Protein AF-A0A252DMB2-F1 (afdb_monomer_lite)

Radius of gyration: 15.47 Å; chains: 1; bounding box: 47×28×24 Å

pLDDT: mean 85.12, std 12.05, range [45.06, 96.44]

Sequence (82 aa):
MLEEVRTVEDVHKLAGDEDVQEWENAIAYYLGNIQDEISLPQLQRALKMPLVEVWLGLLLGGFTLEQRGDFYDSHKIWVNKK

Secondary structure (DSSP, 8-state):
------SHHHHHHHH----HHHHHHHHHHHHHH-SS-EEHHHHHHHHT--HHHHHHHHHHTT--EEE-SSTT-GGGEEE---

Structure (mmCIF, N/CA/C/O backbone):
data_AF-A0A252DMB2-F1
#
_entry.id   AF-A0A252DMB2-F1
#
loop_
_atom_site.group_PDB
_atom_site.id
_atom_site.type_symbol
_atom_site.label_atom_id
_atom_site.label_alt_id
_atom_site.label_comp_id
_atom_site.label_asym_id
_atom_site.label_entity_id
_atom_site.label_seq_id
_atom_site.pdbx_PDB_ins_code
_atom_site.Cartn_x
_atom_site.Cartn_y
_atom_site.Cartn_z
_atom_site.occupancy
_atom_site.B_iso_or_equiv
_atom_site.auth_seq_id
_atom_site.auth_comp_id
_atom_site.auth_asym_id
_atom_site.auth_atom_id
_atom_site.pdbx_PDB_model_num
ATOM 1 N N . MET A 1 1 ? 28.479 -9.736 -13.908 1.00 45.06 1 MET A N 1
ATOM 2 C CA . MET A 1 1 ? 29.389 -10.080 -12.797 1.00 45.06 1 MET A CA 1
ATOM 3 C C . MET A 1 1 ? 28.840 -9.389 -11.573 1.00 45.06 1 MET A C 1
ATOM 5 O O . MET A 1 1 ? 28.582 -8.200 -11.677 1.00 45.06 1 MET A O 1
ATOM 9 N N . LEU A 1 2 ? 28.573 -10.121 -10.492 1.00 56.47 2 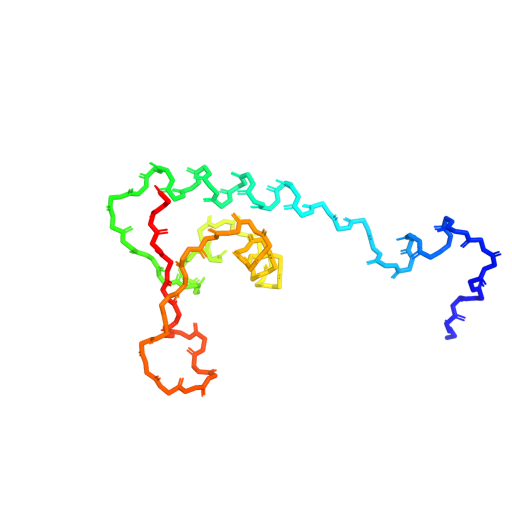LEU A N 1
ATOM 10 C CA . LEU A 1 2 ? 28.259 -9.494 -9.207 1.00 56.47 2 LEU A CA 1
ATOM 11 C C . LEU A 1 2 ? 29.542 -8.805 -8.728 1.00 56.47 2 LEU A C 1
ATOM 13 O O . LEU A 1 2 ? 30.608 -9.417 -8.808 1.00 56.47 2 LEU A O 1
ATOM 17 N N . GLU A 1 3 ? 29.460 -7.535 -8.337 1.00 63.31 3 GLU A N 1
ATOM 18 C CA . GLU A 1 3 ? 30.600 -6.831 -7.747 1.00 63.31 3 GLU A CA 1
ATOM 19 C C . GLU A 1 3 ? 31.054 -7.590 -6.491 1.00 63.31 3 GLU A C 1
ATOM 21 O O . GLU A 1 3 ? 30.231 -8.054 -5.700 1.00 63.31 3 GLU A O 1
ATOM 26 N N . GLU A 1 4 ? 32.364 -7.794 -6.336 1.00 71.69 4 GLU A N 1
ATOM 27 C CA . GLU A 1 4 ? 32.903 -8.419 -5.128 1.00 71.69 4 GLU A CA 1
ATOM 28 C C . GLU A 1 4 ? 32.651 -7.496 -3.934 1.00 71.69 4 GLU A C 1
ATOM 30 O O . GLU A 1 4 ? 33.261 -6.436 -3.817 1.00 71.69 4 GLU A O 1
ATOM 35 N N . VAL A 1 5 ? 31.767 -7.925 -3.036 1.00 71.56 5 VAL A N 1
ATOM 36 C CA . VAL A 1 5 ? 31.474 -7.240 -1.777 1.00 71.56 5 VAL A CA 1
ATOM 37 C C . VAL A 1 5 ? 32.659 -7.423 -0.834 1.00 71.56 5 VAL A C 1
ATOM 39 O O . VAL A 1 5 ? 32.920 -8.533 -0.367 1.00 71.56 5 VAL A O 1
ATOM 42 N N . ARG A 1 6 ? 33.401 -6.346 -0.567 1.00 80.25 6 ARG A N 1
ATOM 43 C CA . ARG A 1 6 ? 34.618 -6.385 0.264 1.00 80.25 6 ARG A CA 1
ATOM 44 C C . ARG A 1 6 ? 34.468 -5.599 1.562 1.00 80.25 6 ARG A C 1
ATOM 46 O O . ARG A 1 6 ? 35.209 -5.847 2.510 1.00 80.25 6 ARG A O 1
ATOM 53 N N . THR A 1 7 ? 33.513 -4.676 1.616 1.00 79.44 7 THR A N 1
ATOM 54 C CA . THR A 1 7 ? 33.284 -3.779 2.751 1.00 79.44 7 THR A CA 1
ATOM 55 C C . THR A 1 7 ? 31.804 -3.711 3.127 1.00 79.44 7 THR A C 1
ATOM 57 O O . THR A 1 7 ? 30.927 -4.069 2.344 1.00 79.44 7 THR A O 1
ATOM 60 N N . VAL A 1 8 ? 31.514 -3.223 4.337 1.00 72.75 8 VAL A N 1
ATOM 61 C CA . VAL A 1 8 ? 30.135 -2.953 4.786 1.00 72.75 8 VAL A CA 1
ATOM 62 C C . VAL A 1 8 ? 29.462 -1.894 3.899 1.00 72.75 8 VAL A C 1
ATOM 64 O O . VAL A 1 8 ? 28.263 -1.959 3.655 1.00 72.75 8 VAL A O 1
ATOM 67 N N . GLU A 1 9 ? 30.231 -0.954 3.352 1.00 71.19 9 GLU A N 1
ATOM 68 C CA . GLU A 1 9 ? 29.731 0.060 2.416 1.00 71.19 9 GLU A CA 1
ATOM 69 C C . GLU A 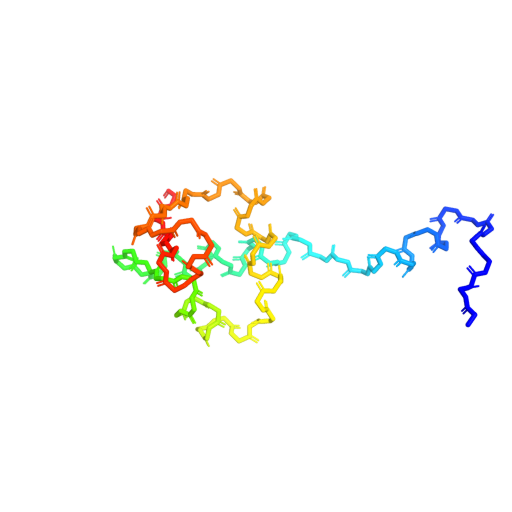1 9 ? 29.345 -0.546 1.058 1.00 71.19 9 GLU A C 1
ATOM 71 O O . GLU A 1 9 ? 28.360 -0.118 0.461 1.00 71.19 9 GLU A O 1
ATOM 76 N N . ASP A 1 10 ? 30.050 -1.582 0.592 1.00 72.62 10 ASP A N 1
ATOM 77 C CA . ASP A 1 10 ? 29.664 -2.334 -0.612 1.00 72.62 10 ASP A CA 1
ATOM 78 C C . ASP A 1 10 ? 28.379 -3.134 -0.380 1.00 72.62 10 ASP A C 1
ATOM 80 O O . ASP A 1 10 ? 27.545 -3.230 -1.277 1.00 72.62 10 ASP A O 1
ATOM 84 N N . VAL A 1 11 ? 28.188 -3.671 0.835 1.00 67.06 11 VAL A N 1
ATOM 85 C CA . VAL A 1 11 ? 26.925 -4.317 1.231 1.00 67.06 11 VAL A CA 1
ATOM 86 C C . VAL A 1 11 ? 25.777 -3.312 1.158 1.00 67.06 11 VAL A C 1
ATOM 88 O O . VAL A 1 11 ? 24.743 -3.630 0.578 1.00 67.06 11 VAL A O 1
ATOM 91 N N . HIS A 1 12 ? 25.960 -2.102 1.695 1.00 63.28 12 HIS A N 1
ATOM 92 C CA . HIS A 1 12 ? 24.942 -1.050 1.635 1.00 63.28 12 HIS A CA 1
ATOM 93 C C . HIS A 1 12 ? 24.629 -0.617 0.198 1.00 63.28 12 HIS A C 1
ATOM 95 O O . HIS A 1 12 ? 23.464 -0.552 -0.177 1.00 63.28 12 HIS A O 1
ATOM 101 N N . LYS A 1 13 ? 25.647 -0.405 -0.643 1.00 65.25 13 LYS A N 1
ATOM 102 C CA . LYS A 1 13 ? 25.445 -0.049 -2.058 1.00 65.25 13 LYS A CA 1
ATOM 103 C C . LYS A 1 13 ? 24.755 -1.150 -2.857 1.00 65.25 13 LYS A C 1
ATOM 105 O O . LYS A 1 13 ? 23.930 -0.849 -3.714 1.00 65.25 13 LYS A O 1
ATOM 110 N N . LEU A 1 14 ? 25.087 -2.413 -2.585 1.00 66.19 14 LEU A N 1
ATOM 111 C CA . LEU A 1 14 ? 24.466 -3.558 -3.248 1.00 66.19 14 LEU A CA 1
ATOM 112 C C . LEU A 1 14 ? 23.017 -3.771 -2.788 1.00 66.19 14 LEU A C 1
ATOM 114 O O . LEU A 1 14 ? 22.187 -4.195 -3.588 1.00 66.19 14 LEU A O 1
ATOM 118 N N . ALA A 1 15 ? 22.719 -3.475 -1.520 1.00 65.50 15 ALA A N 1
ATOM 119 C CA . ALA A 1 15 ? 21.363 -3.491 -0.978 1.00 65.50 15 ALA A CA 1
ATOM 120 C C . ALA A 1 15 ? 20.481 -2.357 -1.540 1.00 65.50 15 ALA A C 1
ATOM 122 O O . ALA A 1 15 ? 19.262 -2.477 -1.501 1.00 65.50 15 ALA A O 1
ATOM 123 N N . GLY A 1 16 ? 21.089 -1.319 -2.127 1.00 63.44 16 GLY A N 1
ATOM 124 C CA . GLY A 1 16 ? 20.414 -0.123 -2.629 1.00 63.44 16 GLY A CA 1
ATOM 125 C C . GLY A 1 16 ? 20.236 0.940 -1.541 1.00 63.44 16 GLY A C 1
ATOM 126 O O . GLY A 1 16 ? 20.131 0.620 -0.358 1.00 63.44 16 GLY A O 1
ATOM 127 N N . ASP A 1 17 ? 20.193 2.216 -1.943 1.00 65.81 17 ASP A N 1
ATOM 128 C CA . ASP A 1 17 ? 19.780 3.335 -1.076 1.00 65.81 17 ASP A CA 1
ATOM 129 C C . ASP A 1 17 ? 18.252 3.289 -0.883 1.00 65.81 17 ASP A C 1
ATOM 131 O O . ASP A 1 17 ? 17.505 4.129 -1.383 1.00 65.81 17 ASP A O 1
ATOM 135 N N . GLU A 1 18 ? 17.761 2.241 -0.223 1.00 70.69 18 GLU A N 1
ATOM 136 C CA . GLU A 1 18 ? 16.350 2.124 0.136 1.00 70.69 18 GLU A CA 1
ATOM 137 C C . GLU A 1 18 ? 16.029 3.116 1.265 1.00 70.69 18 GLU A C 1
ATOM 139 O O . GLU A 1 18 ? 16.274 2.843 2.442 1.00 70.69 18 GLU A O 1
ATOM 144 N N . ASP A 1 19 ? 15.461 4.275 0.921 1.00 85.12 19 ASP A N 1
ATOM 145 C CA . ASP A 1 19 ? 14.906 5.205 1.910 1.00 85.12 19 ASP A CA 1
ATOM 146 C C . ASP A 1 19 ? 13.457 4.825 2.246 1.00 85.12 19 ASP A C 1
ATOM 148 O O . ASP A 1 19 ? 12.478 5.436 1.811 1.00 85.12 19 ASP A O 1
ATOM 152 N N . VAL A 1 20 ? 13.322 3.766 3.048 1.00 86.75 20 VAL A N 1
ATOM 153 C CA . VAL A 1 20 ? 12.020 3.276 3.528 1.00 86.75 20 VAL A CA 1
ATOM 154 C C . VAL A 1 20 ? 11.256 4.369 4.280 1.00 86.75 20 VAL A C 1
ATOM 156 O O . VAL A 1 20 ? 10.029 4.446 4.192 1.00 86.75 20 VAL A O 1
ATOM 159 N N . GLN A 1 21 ? 11.967 5.248 4.990 1.00 91.19 21 GLN A N 1
ATOM 160 C CA . GLN A 1 21 ? 11.351 6.307 5.779 1.00 91.19 21 GLN A CA 1
ATOM 161 C C . GLN A 1 21 ? 10.708 7.375 4.882 1.00 91.19 21 GLN A C 1
ATOM 163 O O . GLN A 1 21 ? 9.627 7.877 5.204 1.00 91.19 21 GLN A O 1
ATOM 168 N N . GLU A 1 22 ? 11.317 7.707 3.742 1.00 93.44 22 GLU A N 1
ATOM 169 C CA . GLU A 1 22 ? 10.703 8.569 2.728 1.00 93.44 22 GLU A CA 1
ATOM 170 C C . GLU A 1 22 ? 9.391 7.966 2.202 1.00 93.44 22 GLU A C 1
ATOM 172 O O . GLU A 1 22 ? 8.368 8.659 2.141 1.00 93.44 22 GLU A O 1
ATOM 177 N N . TRP A 1 23 ? 9.384 6.665 1.899 1.00 94.88 23 TRP A N 1
ATOM 178 C CA . TRP A 1 23 ? 8.195 5.965 1.406 1.00 94.88 23 TRP A CA 1
ATOM 179 C C . TRP A 1 23 ? 7.067 5.960 2.439 1.00 94.88 23 TRP A C 1
ATOM 181 O O . TRP A 1 23 ? 5.926 6.303 2.119 1.00 94.88 23 TRP A O 1
ATOM 191 N N . GLU A 1 24 ? 7.384 5.627 3.692 1.00 94.69 24 GLU A N 1
ATOM 192 C CA . GLU A 1 24 ? 6.433 5.651 4.804 1.00 94.69 24 GLU A CA 1
ATOM 193 C C . GLU A 1 24 ? 5.815 7.039 4.995 1.00 94.69 24 GLU A C 1
ATOM 195 O O . GLU A 1 24 ? 4.594 7.161 5.130 1.00 94.69 24 GLU A O 1
ATOM 200 N N . ASN A 1 25 ? 6.635 8.092 4.952 1.00 95.69 25 ASN A N 1
ATOM 201 C CA . ASN A 1 25 ? 6.173 9.470 5.090 1.00 95.69 25 ASN A CA 1
ATOM 202 C C . ASN A 1 25 ? 5.238 9.878 3.946 1.00 95.69 25 ASN A C 1
ATOM 204 O O . ASN A 1 25 ? 4.198 10.492 4.197 1.00 95.69 25 ASN A O 1
ATOM 208 N N . ALA A 1 26 ? 5.570 9.522 2.702 1.00 96.19 26 ALA A N 1
ATOM 209 C CA . ALA A 1 26 ? 4.737 9.830 1.543 1.00 96.19 26 ALA A CA 1
ATOM 210 C C . ALA A 1 26 ? 3.371 9.126 1.628 1.00 96.19 26 ALA A C 1
ATOM 212 O O . ALA A 1 26 ? 2.327 9.750 1.410 1.00 96.19 26 ALA A O 1
ATOM 213 N N . ILE A 1 27 ? 3.368 7.845 2.015 1.00 96.12 27 ILE A N 1
ATOM 214 C CA . ILE A 1 27 ? 2.150 7.053 2.220 1.00 96.12 27 ILE A CA 1
ATOM 215 C C . ILE A 1 27 ? 1.316 7.641 3.364 1.00 96.12 27 ILE A C 1
ATOM 217 O O . ILE A 1 27 ? 0.126 7.900 3.180 1.00 96.12 27 ILE A O 1
ATOM 221 N N . ALA A 1 28 ? 1.919 7.895 4.529 1.00 95.19 28 ALA A N 1
ATOM 222 C CA . ALA A 1 28 ? 1.227 8.446 5.693 1.00 95.19 28 ALA A CA 1
ATOM 223 C C . ALA A 1 28 ? 0.612 9.817 5.392 1.00 95.19 28 ALA A C 1
ATOM 225 O O . ALA A 1 28 ? -0.545 10.067 5.738 1.00 95.19 28 ALA A O 1
ATOM 226 N N . TYR A 1 29 ? 1.354 10.686 4.699 1.00 95.38 29 TYR A N 1
ATOM 227 C CA . TYR A 1 29 ? 0.854 11.984 4.263 1.00 95.38 29 TYR A CA 1
ATOM 228 C C . TYR A 1 29 ? -0.352 11.833 3.333 1.00 95.38 29 TYR A C 1
ATOM 230 O O . TYR A 1 29 ? -1.379 12.482 3.538 1.00 95.38 29 TYR A O 1
ATOM 238 N N . TYR A 1 30 ? -0.273 10.955 2.331 1.00 95.31 30 TYR A N 1
ATOM 239 C CA . TYR A 1 30 ? -1.379 10.743 1.401 1.00 95.31 30 TYR A CA 1
ATOM 240 C C . TYR A 1 30 ? -2.621 10.170 2.100 1.00 95.31 30 TYR A C 1
ATOM 242 O O . TYR A 1 30 ? -3.713 10.725 1.969 1.00 95.31 30 TYR A O 1
ATOM 250 N N . LEU A 1 31 ? -2.458 9.114 2.904 1.00 93.88 31 LEU A N 1
ATOM 251 C CA . LEU A 1 31 ? -3.556 8.489 3.651 1.00 93.88 31 LEU A CA 1
ATOM 252 C C . LEU A 1 31 ? -4.169 9.442 4.692 1.00 93.88 31 LEU A C 1
ATOM 254 O O . LEU A 1 31 ? -5.371 9.400 4.950 1.00 93.88 31 LEU A O 1
ATOM 258 N N . GLY A 1 32 ? -3.373 10.360 5.250 1.00 92.94 32 GLY A N 1
ATOM 259 C CA . GLY A 1 32 ? -3.839 11.446 6.115 1.00 92.94 32 GLY A CA 1
ATOM 260 C C . GLY A 1 32 ? -4.876 12.360 5.450 1.00 92.94 32 GLY A C 1
ATOM 261 O O . GLY A 1 32 ? -5.773 12.865 6.131 1.00 92.94 32 GLY A O 1
ATOM 262 N N . ASN A 1 33 ? -4.805 12.512 4.126 1.00 91.06 33 ASN A N 1
ATOM 263 C CA . ASN A 1 33 ? -5.613 13.448 3.341 1.00 91.06 33 ASN A CA 1
ATOM 264 C C . ASN A 1 33 ? -6.842 12.824 2.663 1.00 91.06 33 ASN A C 1
ATOM 266 O O . ASN A 1 33 ? -7.658 13.557 2.104 1.00 91.06 33 ASN A O 1
ATOM 270 N N . ILE A 1 34 ? -7.011 11.502 2.720 1.00 89.94 34 ILE A N 1
ATOM 271 C CA . ILE A 1 34 ? -8.214 10.829 2.214 1.00 89.94 34 ILE A CA 1
ATOM 272 C C . ILE A 1 34 ? -9.199 10.537 3.356 1.00 89.94 34 ILE A C 1
ATOM 274 O O . ILE A 1 34 ? -8.815 10.465 4.532 1.00 89.94 34 ILE A O 1
ATOM 278 N N . GLN A 1 35 ? -10.486 10.438 3.012 1.00 81.44 35 GLN A N 1
ATOM 279 C CA . GLN A 1 35 ? -11.554 10.104 3.963 1.00 81.44 35 GLN A CA 1
ATOM 280 C C . GLN A 1 35 ? -11.814 8.599 4.039 1.00 81.44 35 GLN A C 1
ATOM 282 O O . GLN A 1 35 ? -12.042 8.087 5.131 1.00 81.44 35 GLN A O 1
ATOM 287 N N . ASP A 1 36 ? -11.717 7.912 2.902 1.00 87.19 36 ASP A N 1
ATOM 288 C CA . ASP A 1 36 ? -12.005 6.487 2.772 1.00 87.19 36 ASP A CA 1
ATOM 289 C C . ASP A 1 36 ? -10.727 5.660 2.580 1.00 87.19 36 ASP A C 1
ATOM 291 O O . ASP A 1 36 ? -9.639 6.177 2.326 1.00 87.19 36 ASP A O 1
ATOM 295 N N . GLU A 1 37 ? -10.885 4.348 2.687 1.00 91.94 37 GLU A N 1
ATOM 296 C CA . GLU A 1 37 ? -9.909 3.335 2.289 1.00 91.94 37 GLU A CA 1
ATOM 297 C C . GLU A 1 37 ? -9.521 3.418 0.802 1.00 91.94 37 GLU A C 1
ATOM 299 O O . GLU A 1 37 ? -10.275 3.893 -0.052 1.00 91.94 37 GLU A O 1
ATOM 304 N N . ILE A 1 38 ? -8.336 2.904 0.469 1.00 94.81 38 ILE A N 1
ATOM 305 C CA . ILE A 1 38 ? -7.815 2.920 -0.902 1.00 94.81 38 ILE A CA 1
ATOM 306 C C . ILE A 1 38 ? -7.200 1.575 -1.280 1.00 94.81 38 ILE A C 1
ATOM 308 O O . ILE A 1 38 ? -6.532 0.934 -0.470 1.00 94.81 38 ILE A O 1
ATOM 312 N N . SER A 1 39 ? -7.388 1.148 -2.531 1.00 94.19 39 SER A N 1
ATOM 313 C CA . SER A 1 39 ? -6.707 -0.047 -3.038 1.00 94.19 39 SER A CA 1
ATOM 314 C C . SER A 1 39 ? -5.226 0.220 -3.331 1.00 94.19 39 SER A C 1
ATOM 316 O O . SER A 1 39 ? -4.849 1.309 -3.774 1.00 94.19 39 SER A O 1
ATOM 318 N N . LEU A 1 40 ? -4.380 -0.797 -3.171 1.00 94.38 40 LEU A N 1
ATOM 319 C CA . LEU A 1 40 ? -2.944 -0.722 -3.445 1.00 94.38 40 LEU A CA 1
ATOM 320 C C . LEU A 1 40 ? -2.622 -0.168 -4.851 1.00 94.38 40 LEU A C 1
ATOM 322 O O . LEU A 1 40 ? -1.793 0.740 -4.945 1.00 94.38 40 LEU A O 1
ATOM 326 N N . PRO A 1 41 ? -3.280 -0.600 -5.951 1.00 93.62 41 PRO A N 1
ATOM 327 C CA . PRO A 1 41 ? -3.002 -0.030 -7.269 1.00 93.62 41 PRO A CA 1
ATOM 328 C C . PRO A 1 41 ? -3.417 1.439 -7.406 1.00 93.62 41 PRO A C 1
ATOM 330 O O . PRO A 1 41 ? -2.829 2.166 -8.206 1.00 93.62 41 PRO A O 1
ATOM 333 N N . GLN A 1 42 ? -4.456 1.881 -6.690 1.00 94.94 42 GLN A N 1
ATOM 334 C CA . GLN A 1 42 ? -4.855 3.291 -6.683 1.00 94.94 42 GLN A CA 1
ATOM 335 C C . GLN A 1 42 ? -3.847 4.133 -5.900 1.00 94.94 42 GLN A C 1
ATOM 337 O O . GLN A 1 42 ? -3.443 5.184 -6.393 1.00 94.94 42 GLN A O 1
ATOM 342 N N . LEU A 1 43 ? -3.398 3.648 -4.740 1.00 95.56 43 LEU A N 1
ATOM 343 C CA . LEU A 1 43 ? -2.376 4.303 -3.927 1.00 95.56 43 LEU A CA 1
ATOM 344 C C . LEU A 1 43 ? -1.057 4.445 -4.696 1.00 95.56 43 LEU A C 1
ATOM 346 O O . LEU A 1 43 ? -0.504 5.539 -4.776 1.00 95.56 43 LEU A O 1
ATOM 350 N N . GLN A 1 44 ? -0.610 3.371 -5.352 1.00 96.12 44 GLN A N 1
ATOM 351 C CA . GLN A 1 44 ? 0.582 3.379 -6.201 1.00 96.12 44 GLN A CA 1
ATOM 352 C C . GLN A 1 44 ? 0.498 4.451 -7.296 1.00 96.12 44 GLN A C 1
ATOM 354 O O . GLN A 1 44 ? 1.427 5.241 -7.476 1.00 96.12 44 GLN A O 1
ATOM 359 N N . ARG A 1 45 ? -0.641 4.535 -7.994 1.00 95.81 45 ARG A N 1
ATOM 360 C CA . ARG A 1 45 ? -0.876 5.558 -9.023 1.00 95.81 45 ARG A CA 1
ATOM 361 C C . ARG A 1 45 ? -0.913 6.975 -8.457 1.00 95.81 45 ARG A C 1
ATOM 363 O O . ARG A 1 45 ? -0.434 7.892 -9.119 1.00 95.81 45 ARG A O 1
ATOM 370 N N . ALA A 1 46 ? -1.478 7.158 -7.267 1.00 95.62 46 ALA A N 1
ATOM 371 C CA . ALA A 1 46 ? -1.582 8.464 -6.632 1.00 95.62 46 ALA A CA 1
ATOM 372 C C . ALA A 1 46 ? -0.217 9.002 -6.179 1.00 95.62 46 ALA A C 1
ATOM 374 O O . ALA A 1 46 ? 0.079 10.175 -6.403 1.00 95.62 46 ALA A O 1
ATOM 375 N N . LEU A 1 47 ? 0.621 8.133 -5.610 1.00 96.00 47 LEU A N 1
ATOM 376 C CA . LEU A 1 47 ? 1.972 8.472 -5.160 1.00 96.00 47 LEU A CA 1
ATOM 377 C C . LEU A 1 47 ? 2.976 8.594 -6.314 1.00 96.00 47 LEU A C 1
ATOM 379 O O . LEU A 1 47 ? 4.016 9.221 -6.152 1.00 96.00 47 LEU A O 1
ATOM 383 N N . LYS A 1 48 ? 2.669 8.011 -7.484 1.00 96.44 48 LYS A N 1
ATOM 384 C CA . LYS A 1 48 ? 3.594 7.897 -8.629 1.00 96.44 48 LYS A CA 1
ATOM 385 C C . LYS A 1 48 ? 4.916 7.209 -8.260 1.00 96.44 48 LYS A C 1
ATOM 387 O O . LYS A 1 48 ? 5.943 7.465 -8.880 1.00 96.44 48 LYS A O 1
ATOM 392 N N . MET A 1 49 ? 4.860 6.314 -7.281 1.00 93.56 49 MET A N 1
ATOM 393 C CA . MET A 1 49 ? 5.986 5.510 -6.820 1.00 93.56 49 MET A CA 1
ATOM 394 C C . MET A 1 49 ? 5.951 4.116 -7.466 1.00 93.56 49 MET A C 1
ATOM 396 O O . MET A 1 49 ? 4.866 3.618 -7.797 1.00 93.56 49 MET A O 1
ATOM 400 N N . PRO A 1 50 ? 7.102 3.453 -7.655 1.00 93.50 50 PRO A N 1
ATOM 401 C CA . PRO A 1 50 ? 7.172 2.029 -7.956 1.00 93.50 50 PRO A CA 1
ATOM 402 C C . PRO A 1 50 ? 6.343 1.187 -6.982 1.00 93.50 50 PRO A C 1
ATOM 404 O O . PRO A 1 50 ? 6.323 1.431 -5.777 1.00 93.50 50 PRO A O 1
ATOM 407 N N . LEU A 1 51 ? 5.673 0.151 -7.499 1.00 92.81 51 LEU A N 1
ATOM 408 C CA . LEU A 1 51 ? 4.825 -0.720 -6.677 1.00 92.81 51 LEU A CA 1
ATOM 409 C C . LEU A 1 51 ? 5.600 -1.349 -5.511 1.00 92.81 51 LEU A C 1
ATOM 411 O O . LEU A 1 51 ? 5.038 -1.484 -4.432 1.00 92.81 51 LEU A O 1
ATOM 415 N N . VAL A 1 52 ? 6.867 -1.718 -5.724 1.00 91.38 52 VAL A N 1
ATOM 416 C CA . VAL A 1 52 ? 7.697 -2.347 -4.687 1.00 91.38 52 VAL A CA 1
ATOM 417 C C . VAL A 1 52 ? 7.963 -1.401 -3.515 1.00 91.38 52 VAL A C 1
ATOM 419 O O . VAL A 1 52 ? 7.834 -1.824 -2.375 1.00 91.38 52 VAL A O 1
ATOM 422 N N . GLU A 1 53 ? 8.220 -0.119 -3.775 1.00 93.94 53 GLU A N 1
ATOM 423 C CA . GLU A 1 53 ? 8.469 0.892 -2.739 1.00 93.94 53 GLU A CA 1
ATOM 424 C C . GLU A 1 53 ? 7.203 1.167 -1.928 1.00 93.94 53 GLU A C 1
ATOM 426 O O . GLU A 1 53 ? 7.230 1.190 -0.700 1.00 93.94 53 GLU A O 1
ATOM 431 N N . VAL A 1 54 ? 6.054 1.281 -2.607 1.00 94.81 54 VAL A N 1
ATOM 432 C CA . VAL A 1 54 ? 4.752 1.417 -1.936 1.00 94.81 54 VAL A CA 1
ATOM 433 C C . VAL A 1 54 ? 4.460 0.181 -1.088 1.00 94.81 54 VAL A C 1
ATOM 435 O O . VAL A 1 54 ? 3.994 0.298 0.040 1.00 94.81 54 VAL A O 1
ATOM 438 N N . TRP A 1 55 ? 4.745 -1.011 -1.613 1.00 93.25 55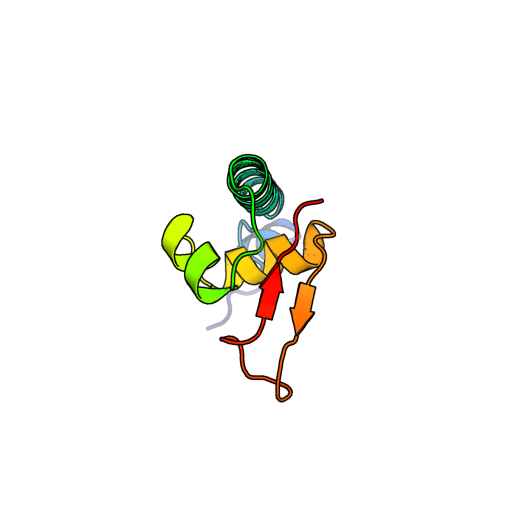 TRP A N 1
ATOM 439 C CA . TRP A 1 55 ? 4.515 -2.269 -0.912 1.00 93.25 55 TRP A CA 1
ATOM 440 C C . TRP A 1 55 ? 5.407 -2.418 0.325 1.00 93.25 55 TRP A C 1
ATOM 442 O O . TRP A 1 55 ? 4.908 -2.763 1.395 1.00 93.25 55 TRP A O 1
ATOM 452 N N . LEU A 1 56 ? 6.699 -2.106 0.209 1.00 93.00 56 LEU A N 1
ATOM 453 C CA . LEU A 1 56 ? 7.640 -2.139 1.327 1.00 93.00 56 LEU A CA 1
ATOM 454 C C . LEU A 1 56 ? 7.311 -1.069 2.371 1.00 93.00 56 LEU A C 1
ATOM 456 O O . LEU A 1 56 ? 7.231 -1.401 3.549 1.00 93.00 56 LEU A O 1
ATOM 460 N N . GLY A 1 57 ? 7.015 0.167 1.961 1.00 94.12 57 GLY A N 1
ATOM 461 C CA . GLY A 1 57 ? 6.594 1.226 2.883 1.00 94.12 57 GLY A CA 1
ATOM 462 C C . GLY A 1 57 ? 5.310 0.874 3.646 1.00 94.12 57 GLY A C 1
ATOM 463 O O . GLY A 1 57 ? 5.195 1.154 4.837 1.00 94.12 57 GLY A O 1
ATOM 464 N N . LEU A 1 58 ? 4.359 0.185 3.004 1.00 94.25 58 LEU A N 1
ATOM 465 C CA . LEU A 1 58 ? 3.154 -0.313 3.674 1.00 94.25 58 LEU A CA 1
ATOM 466 C C . LEU A 1 58 ? 3.454 -1.413 4.706 1.00 94.25 58 LEU A C 1
ATOM 468 O O . LEU A 1 58 ? 2.923 -1.367 5.817 1.00 94.25 58 LEU A O 1
ATOM 472 N N . LEU A 1 59 ? 4.283 -2.397 4.339 1.00 92.38 59 LEU A N 1
ATOM 473 C CA . LEU A 1 59 ? 4.626 -3.536 5.199 1.00 92.38 59 LEU A CA 1
ATOM 474 C C . LEU A 1 59 ? 5.518 -3.140 6.383 1.00 92.38 59 LEU A C 1
ATOM 476 O O . LEU A 1 59 ? 5.369 -3.703 7.467 1.00 92.38 59 LEU A O 1
ATOM 480 N N . LEU A 1 60 ? 6.431 -2.189 6.181 1.00 92.50 60 LEU A N 1
ATOM 481 C CA . LEU A 1 60 ? 7.403 -1.755 7.187 1.00 92.50 60 LEU A CA 1
ATOM 482 C C . LEU A 1 60 ? 6.869 -0.603 8.061 1.00 92.50 60 LEU A C 1
ATOM 484 O O . LEU A 1 60 ? 7.136 -0.590 9.261 1.00 92.50 60 LEU A O 1
ATOM 488 N N . GLY A 1 61 ? 5.998 0.264 7.526 1.00 91.19 61 GLY A N 1
ATOM 489 C CA . GLY A 1 61 ? 5.427 1.416 8.245 1.00 91.19 61 GLY A CA 1
ATOM 490 C C . GLY A 1 61 ? 4.265 1.113 9.203 1.00 91.19 61 GLY A C 1
ATOM 491 O O . GLY A 1 61 ? 3.676 2.023 9.804 1.00 91.19 61 GLY A O 1
ATOM 492 N N . GLY A 1 62 ? 3.900 -0.165 9.357 1.00 90.38 62 GLY A N 1
ATOM 493 C CA . GLY A 1 62 ? 2.845 -0.608 10.274 1.00 90.38 62 GLY A CA 1
ATOM 494 C C . GLY A 1 62 ? 1.435 -0.174 9.859 1.00 90.38 62 GLY A C 1
ATOM 495 O O . GLY A 1 62 ? 0.594 0.092 10.720 1.00 90.38 62 GLY A O 1
ATOM 496 N N . PHE A 1 63 ? 1.179 -0.059 8.554 1.00 92.44 63 PHE A N 1
ATOM 497 C CA . PHE A 1 63 ? -0.155 0.214 8.022 1.00 92.44 63 PHE A CA 1
ATOM 498 C C . PHE A 1 63 ? -1.032 -1.041 8.083 1.00 92.44 63 PHE A C 1
ATOM 500 O O . PHE A 1 63 ? -0.548 -2.169 7.989 1.00 92.44 63 PHE A O 1
ATOM 507 N N . THR A 1 64 ? -2.346 -0.854 8.220 1.00 91.69 64 THR A N 1
ATOM 508 C CA . THR A 1 64 ? -3.287 -1.980 8.193 1.00 91.69 64 THR A CA 1
ATOM 509 C C . THR A 1 64 ? -3.661 -2.300 6.753 1.00 91.69 64 THR A C 1
ATOM 511 O O . THR A 1 64 ? -4.244 -1.464 6.059 1.00 91.69 64 THR A O 1
ATOM 514 N N . LEU A 1 65 ? -3.335 -3.521 6.329 1.00 91.94 65 LEU A N 1
ATOM 515 C CA . LEU A 1 65 ? -3.664 -4.064 5.017 1.00 91.94 65 LEU A CA 1
ATOM 516 C C . LEU A 1 65 ? -4.815 -5.060 5.139 1.00 91.94 65 LEU A C 1
ATOM 518 O O . LEU A 1 65 ? -4.767 -5.979 5.954 1.00 91.94 65 LEU A O 1
ATOM 522 N N . GLU A 1 66 ? -5.823 -4.906 4.291 1.00 92.50 66 GLU A N 1
ATOM 523 C CA . GLU A 1 66 ? -6.937 -5.839 4.178 1.00 92.50 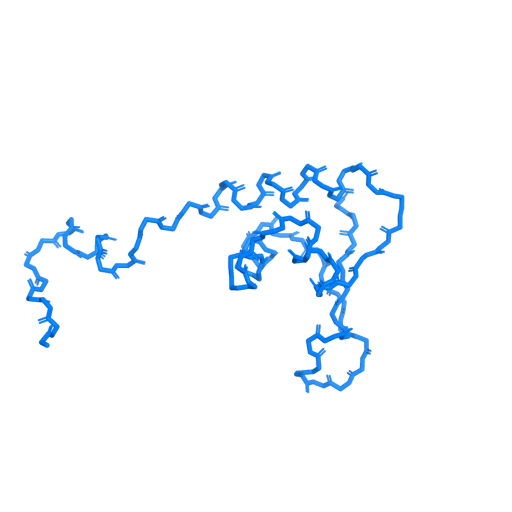66 GLU A CA 1
ATOM 524 C C . GLU A 1 66 ? -6.924 -6.496 2.796 1.00 92.50 66 GLU A C 1
ATOM 526 O O . GLU A 1 66 ? -7.001 -5.822 1.767 1.00 92.50 66 GLU A O 1
ATOM 531 N N . GLN A 1 67 ? -6.836 -7.825 2.759 1.00 89.69 67 GLN A N 1
ATOM 532 C CA . GLN A 1 67 ? -6.978 -8.590 1.523 1.00 89.69 67 GLN A CA 1
ATOM 533 C C . GLN A 1 67 ? -8.440 -8.989 1.315 1.00 89.69 67 GLN A C 1
ATOM 535 O O . GLN A 1 67 ? -9.018 -9.722 2.113 1.00 89.69 67 GLN A O 1
ATOM 540 N N . ARG A 1 68 ? -9.027 -8.527 0.211 1.00 90.69 68 ARG A N 1
ATOM 541 C CA . ARG A 1 68 ? -10.444 -8.692 -0.137 1.00 90.69 68 ARG A CA 1
ATOM 542 C C . ARG A 1 68 ? -10.643 -9.579 -1.353 1.00 90.69 68 ARG A C 1
ATOM 544 O O . ARG A 1 68 ? -11.057 -9.121 -2.417 1.00 90.69 68 ARG A O 1
ATOM 551 N N . GLY A 1 69 ? -10.337 -10.854 -1.213 1.00 83.31 69 GLY A N 1
ATOM 552 C CA . GLY A 1 69 ? -10.471 -11.815 -2.297 1.00 83.31 69 GLY A CA 1
ATOM 553 C C . GLY A 1 69 ? -9.425 -12.898 -2.177 1.00 83.31 69 GLY A C 1
ATOM 554 O O . GLY A 1 69 ? -8.913 -13.160 -1.088 1.00 83.31 69 GLY A O 1
ATOM 555 N N . ASP A 1 70 ? -9.113 -13.508 -3.310 1.00 83.12 70 ASP A N 1
ATOM 556 C CA . ASP A 1 70 ? -8.172 -14.609 -3.345 1.00 83.12 70 ASP A CA 1
ATOM 557 C C . ASP A 1 70 ? -6.747 -14.155 -3.018 1.00 83.12 70 ASP A C 1
ATOM 559 O O . ASP A 1 70 ? -6.313 -13.023 -3.276 1.00 83.12 70 ASP A O 1
ATOM 563 N N . PHE A 1 71 ? -6.003 -15.090 -2.439 1.00 69.25 71 PHE A N 1
ATOM 564 C CA . PHE A 1 71 ? -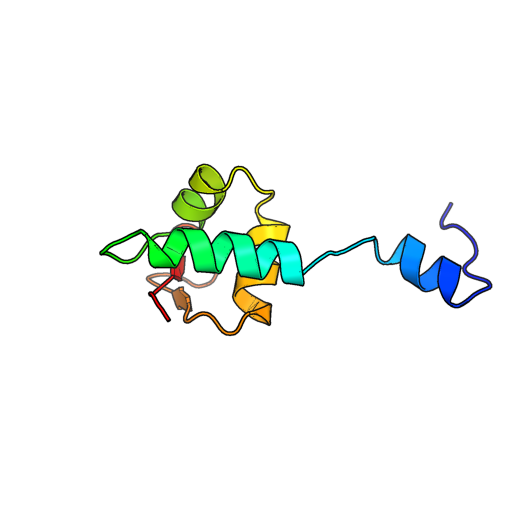4.598 -14.916 -2.126 1.00 69.25 71 PHE A CA 1
ATOM 565 C C . PHE A 1 71 ? -3.807 -14.585 -3.412 1.00 69.25 71 PHE A C 1
ATOM 567 O O . PHE A 1 71 ? -3.985 -15.245 -4.431 1.00 69.25 71 PHE A O 1
ATOM 574 N N . TYR A 1 72 ? -2.942 -13.563 -3.358 1.00 68.56 72 TYR A N 1
ATOM 575 C CA . TYR A 1 72 ? -2.182 -12.951 -4.469 1.00 68.56 72 TYR A CA 1
ATOM 576 C C . TYR A 1 72 ? -2.916 -12.040 -5.470 1.00 68.56 72 TYR A C 1
ATOM 578 O O . TYR A 1 72 ? -2.251 -11.505 -6.360 1.00 68.56 72 TYR A O 1
ATOM 586 N N . ASP A 1 73 ? -4.213 -11.749 -5.323 1.00 79.81 73 ASP A N 1
ATOM 587 C CA . ASP A 1 73 ? -4.810 -10.665 -6.118 1.00 79.81 73 ASP A CA 1
ATOM 588 C C . ASP A 1 73 ? -4.436 -9.292 -5.530 1.00 79.81 73 ASP A C 1
ATOM 590 O O . ASP A 1 73 ? -5.087 -8.766 -4.625 1.00 79.81 73 ASP A O 1
ATOM 594 N N . SER A 1 74 ? -3.365 -8.689 -6.051 1.00 72.94 74 SER A N 1
ATOM 595 C CA . SER A 1 74 ? -2.880 -7.374 -5.612 1.00 72.94 74 SER A CA 1
ATOM 596 C C . SER A 1 74 ? -3.883 -6.238 -5.852 1.00 72.94 74 SER A C 1
ATOM 598 O O . SER A 1 74 ? -3.809 -5.208 -5.180 1.00 72.94 74 SER A O 1
ATOM 600 N N . HIS A 1 75 ? -4.872 -6.421 -6.737 1.00 79.94 75 HIS A N 1
ATOM 601 C CA . HIS A 1 75 ? -5.958 -5.455 -6.942 1.00 79.94 75 HIS A CA 1
ATOM 602 C C . HIS A 1 75 ? -6.998 -5.485 -5.823 1.00 79.94 75 HIS A C 1
ATOM 604 O O . HIS A 1 75 ? -7.878 -4.624 -5.763 1.00 79.94 75 HIS A O 1
ATOM 610 N N . LYS A 1 76 ? -6.903 -6.477 -4.940 1.00 88.12 76 LYS A N 1
ATOM 611 C CA . LYS A 1 76 ? -7.802 -6.692 -3.813 1.00 88.12 76 LYS A CA 1
ATOM 612 C C . LYS A 1 76 ? -7.152 -6.383 -2.477 1.00 88.12 76 LYS A C 1
ATOM 614 O O . LYS A 1 76 ? -7.709 -6.741 -1.447 1.00 88.12 76 LYS A O 1
ATOM 619 N N . ILE A 1 77 ? -6.011 -5.706 -2.476 1.00 91.69 77 ILE A N 1
ATOM 620 C CA . ILE A 1 77 ? -5.370 -5.248 -1.248 1.00 91.69 77 ILE A CA 1
ATOM 621 C C . ILE A 1 77 ? -5.795 -3.810 -0.990 1.00 91.69 77 ILE A C 1
ATOM 623 O O . ILE A 1 77 ? -5.632 -2.950 -1.856 1.00 91.69 77 ILE A O 1
ATOM 627 N N . TRP 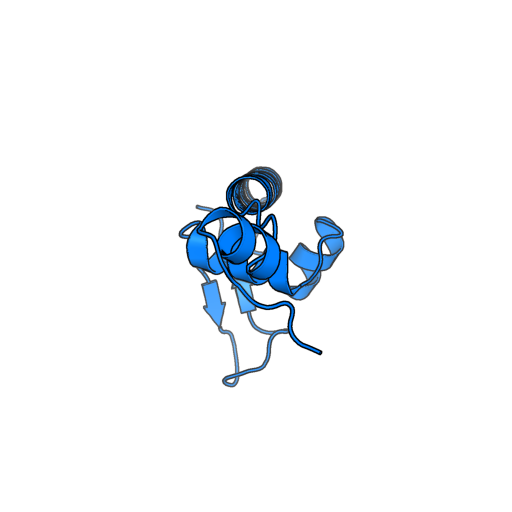A 1 78 ? -6.356 -3.572 0.187 1.00 93.88 78 TRP A N 1
ATOM 628 C CA . TRP A 1 78 ? -6.856 -2.281 0.636 1.00 93.88 78 TRP A CA 1
ATOM 629 C C . TRP A 1 78 ? -6.057 -1.797 1.836 1.00 93.88 78 TRP A C 1
ATOM 631 O O . TRP A 1 78 ? -5.593 -2.597 2.646 1.00 93.88 78 TRP A O 1
ATOM 641 N N . VAL A 1 79 ? -5.882 -0.483 1.923 1.00 92.75 79 VAL A N 1
ATOM 642 C CA . VAL A 1 79 ? -5.152 0.181 2.999 1.00 92.75 79 VAL A CA 1
ATOM 643 C C . VAL A 1 79 ? -6.110 1.083 3.757 1.00 92.75 79 VAL A C 1
ATOM 645 O O . VAL A 1 79 ? -6.783 1.926 3.156 1.00 92.75 79 VAL A O 1
ATOM 648 N N . ASN A 1 80 ? -6.133 0.914 5.077 1.00 84.44 80 ASN A N 1
ATOM 649 C CA . ASN A 1 80 ? -6.910 1.749 5.985 1.00 84.44 80 ASN A CA 1
ATOM 650 C C . ASN A 1 80 ? -6.057 2.878 6.566 1.00 84.44 80 ASN A C 1
ATOM 652 O O . ASN A 1 80 ? -4.830 2.780 6.668 1.00 84.44 80 ASN A O 1
ATOM 656 N N . LYS A 1 81 ? -6.730 3.953 6.979 1.00 72.38 81 LYS A N 1
ATOM 657 C CA . LYS A 1 81 ? -6.100 5.047 7.717 1.00 72.38 81 LYS A CA 1
ATOM 658 C C . LYS A 1 81 ? -5.594 4.529 9.069 1.00 72.38 81 LYS A C 1
ATOM 660 O O . LYS A 1 81 ? -6.252 3.695 9.692 1.00 72.38 81 LYS A O 1
ATOM 665 N N . LYS A 1 82 ? -4.413 4.995 9.473 1.00 62.31 82 LYS A N 1
ATOM 666 C CA . LYS A 1 82 ? -3.824 4.709 10.787 1.00 62.31 82 LYS A CA 1
ATOM 667 C C . LYS A 1 82 ? -4.565 5.452 11.895 1.00 62.31 82 LYS A C 1
ATOM 669 O O . LYS A 1 82 ? -5.033 6.581 11.617 1.00 62.31 82 LYS A O 1
#

Foldseek 3Di:
DPPPDDDPVSVDVVVPPLPLVVLLVLLLVVLVPDDDKDALVRSCVVSVDPSVSNVSNCVVNPWDWDAQDDDPPSRRIITHHD